Protein AF-A0A2H1J2H4-F1 (afdb_monomer_lite)

Sequence (145 aa):
MAIAEAVDGRSWVLRIPRRPDVAARAAVEGRFLNAVAPHLSVAVPDWQIHFNDLIAYPLLPGTPGLTIDDSGQPQWHFDVESSEYAASLGSVLVELHNVDPAVVRDTGIPELSPPPPPSSRWRRTCSGGGPHGSTMTAIGRRSQP

InterPro domains:
  IPR002575 Aminoglycoside phosphotransferase [PF01636] (8-112)
  IPR011009 Protein kinase-like domain superfamily [SSF56112] (5-129)

Structure (mmCIF, N/CA/C/O backbone):
data_AF-A0A2H1J2H4-F1
#
_entry.id   AF-A0A2H1J2H4-F1
#
loop_
_atom_site.group_PDB
_atom_site.id
_atom_site.type_symbol
_atom_site.label_atom_id
_atom_site.label_alt_id
_atom_site.label_comp_id
_atom_site.label_asym_id
_atom_site.label_entity_id
_atom_site.label_seq_id
_atom_site.pdbx_PDB_ins_code
_atom_site.Cartn_x
_atom_site.Cartn_y
_atom_site.Cartn_z
_atom_site.occupancy
_atom_site.B_iso_or_equiv
_atom_site.auth_seq_id
_atom_site.auth_comp_id
_atom_site.auth_asym_id
_atom_site.auth_atom_id
_atom_site.pdbx_PDB_model_num
ATOM 1 N N . MET A 1 1 ? -8.660 3.255 -11.548 1.00 82.56 1 MET A N 1
ATOM 2 C CA . MET A 1 1 ? -8.802 2.025 -10.753 1.00 82.56 1 MET A CA 1
ATOM 3 C C . MET A 1 1 ? -10.270 1.657 -10.768 1.00 82.56 1 MET A C 1
ATOM 5 O O . MET A 1 1 ? -11.078 2.576 -10.832 1.00 82.56 1 MET A O 1
ATOM 9 N N . ALA A 1 2 ? -10.602 0.373 -10.759 1.00 93.88 2 ALA A N 1
ATOM 10 C CA . ALA A 1 2 ? -11.973 -0.113 -10.630 1.00 93.88 2 ALA A CA 1
ATOM 11 C C . ALA A 1 2 ? -12.018 -1.236 -9.586 1.00 93.88 2 ALA A C 1
ATOM 13 O O . ALA A 1 2 ? -10.989 -1.862 -9.330 1.00 93.88 2 ALA A O 1
ATOM 14 N N . ILE A 1 3 ? -13.193 -1.473 -9.004 1.00 95.75 3 ILE A N 1
ATOM 15 C CA . ILE A 1 3 ? -13.468 -2.636 -8.155 1.00 95.75 3 ILE A CA 1
ATOM 16 C C . ILE A 1 3 ? -14.415 -3.548 -8.934 1.00 95.75 3 ILE A C 1
ATOM 18 O O . ILE A 1 3 ? -15.357 -3.056 -9.556 1.00 95.75 3 ILE A O 1
ATOM 22 N N . ALA A 1 4 ? -14.146 -4.849 -8.931 1.00 96.50 4 ALA A N 1
ATOM 23 C CA . ALA A 1 4 ? -14.981 -5.854 -9.579 1.00 96.50 4 ALA A CA 1
ATOM 24 C C . ALA A 1 4 ? -15.128 -7.086 -8.684 1.00 96.50 4 ALA A C 1
ATOM 26 O O . ALA A 1 4 ? -14.256 -7.367 -7.866 1.00 96.50 4 ALA A O 1
ATOM 27 N N . GLU A 1 5 ? -16.213 -7.828 -8.865 1.00 97.75 5 GLU A N 1
ATOM 28 C CA . GLU A 1 5 ? -16.434 -9.115 -8.209 1.00 97.75 5 GLU A CA 1
ATOM 29 C C . GLU A 1 5 ? -16.107 -10.249 -9.191 1.00 97.75 5 GLU A C 1
ATOM 31 O O . GLU A 1 5 ? -16.497 -10.206 -10.361 1.00 97.75 5 GLU A O 1
ATOM 36 N N . ALA A 1 6 ? -15.345 -11.242 -8.736 1.00 96.56 6 ALA A N 1
ATOM 37 C CA . ALA A 1 6 ? -15.061 -12.452 -9.496 1.00 96.56 6 ALA A CA 1
ATOM 38 C C . ALA A 1 6 ? -16.230 -13.448 -9.406 1.00 96.56 6 ALA A C 1
ATOM 40 O O . ALA A 1 6 ? -17.069 -13.369 -8.518 1.00 96.56 6 ALA A O 1
ATOM 41 N N . VAL A 1 7 ? -16.258 -14.44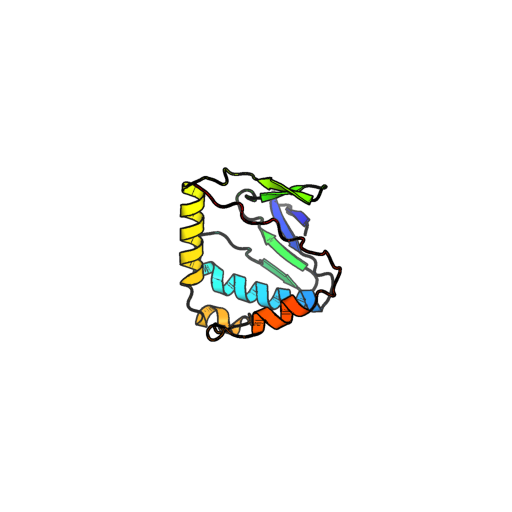4 -10.298 1.00 97.12 7 VAL A N 1
ATOM 42 C CA . VAL A 1 7 ? -17.303 -15.493 -10.316 1.00 97.12 7 VAL A CA 1
ATOM 43 C C . VAL A 1 7 ? -17.400 -16.309 -9.023 1.00 97.12 7 VAL A C 1
ATOM 45 O O . VAL A 1 7 ? -18.421 -16.939 -8.773 1.00 97.12 7 VAL A O 1
ATOM 48 N N . ASP A 1 8 ? -16.347 -16.309 -8.209 1.00 95.56 8 ASP A N 1
ATOM 49 C CA . ASP A 1 8 ? -16.309 -16.952 -6.895 1.00 95.56 8 ASP A CA 1
ATOM 50 C C . ASP A 1 8 ? -16.728 -16.017 -5.741 1.00 95.56 8 ASP A C 1
ATOM 52 O O . ASP A 1 8 ? -16.612 -16.394 -4.576 1.00 95.56 8 ASP A O 1
ATOM 56 N N . GLY A 1 9 ? -17.204 -14.806 -6.051 1.00 96.19 9 GLY A N 1
ATOM 57 C CA . GLY A 1 9 ? -17.659 -13.800 -5.091 1.00 96.19 9 GLY A CA 1
ATOM 58 C C . GLY A 1 9 ? -16.544 -12.962 -4.459 1.00 96.19 9 GLY A C 1
ATOM 59 O O . GLY A 1 9 ? -16.824 -12.113 -3.614 1.00 96.19 9 GLY A O 1
ATOM 60 N N . ARG A 1 10 ? -15.268 -13.167 -4.821 1.00 96.38 10 ARG A N 1
ATOM 61 C CA . ARG A 1 10 ? -14.171 -12.346 -4.284 1.00 96.38 10 ARG A CA 1
ATOM 62 C C . ARG A 1 10 ? -14.134 -10.975 -4.951 1.00 96.38 10 ARG A C 1
ATOM 64 O O . ARG A 1 10 ? -14.165 -10.879 -6.176 1.00 96.38 10 ARG A O 1
ATOM 71 N N . SER A 1 11 ? -13.971 -9.924 -4.153 1.00 97.94 11 SER A N 1
ATOM 72 C CA . SER A 1 11 ? -13.748 -8.564 -4.651 1.00 97.94 11 SER A CA 1
ATOM 73 C C . SER A 1 11 ? -12.286 -8.335 -5.026 1.00 97.94 11 SER A C 1
ATOM 75 O O . SER A 1 11 ? -11.371 -8.673 -4.274 1.00 97.94 11 SER A O 1
ATOM 77 N N . TRP A 1 12 ? -12.074 -7.698 -6.171 1.00 98.25 12 TRP A N 1
ATOM 78 C CA . TRP A 1 12 ? -10.772 -7.391 -6.750 1.00 98.25 12 TRP A CA 1
ATOM 79 C C . TRP A 1 12 ? -10.642 -5.907 -7.056 1.00 98.25 12 TRP A C 1
ATOM 81 O O . TRP A 1 12 ? -11.599 -5.251 -7.467 1.00 98.25 12 TRP A O 1
ATOM 91 N N . VAL A 1 13 ? -9.423 -5.397 -6.929 1.00 98.06 13 VAL A N 1
ATOM 92 C CA . VAL A 1 13 ? -9.026 -4.082 -7.420 1.00 98.06 13 VAL A CA 1
ATOM 93 C C . VAL A 1 13 ? -8.289 -4.244 -8.742 1.00 98.06 13 VAL A C 1
ATOM 95 O O . VAL A 1 13 ? -7.351 -5.029 -8.838 1.00 98.06 13 VAL A O 1
ATOM 98 N N . LEU A 1 14 ? -8.692 -3.470 -9.752 1.00 97.75 14 LEU A N 1
ATOM 99 C CA . LEU A 1 14 ? -8.087 -3.454 -11.080 1.00 97.75 14 LEU A CA 1
ATOM 100 C C . LEU A 1 14 ? -7.437 -2.093 -11.360 1.00 97.75 14 LEU A C 1
ATOM 102 O O . LEU A 1 14 ? -8.067 -1.027 -11.278 1.00 97.75 14 LEU A O 1
ATOM 106 N N . ARG A 1 15 ? -6.164 -2.124 -11.751 1.00 96.25 15 ARG A N 1
ATOM 107 C CA . ARG A 1 15 ? -5.367 -0.972 -12.183 1.00 96.25 15 ARG A CA 1
ATOM 108 C C . ARG A 1 15 ? -4.926 -1.207 -13.631 1.00 96.25 15 ARG A C 1
ATOM 110 O O . ARG A 1 15 ? -4.187 -2.140 -13.906 1.00 96.25 15 ARG A O 1
ATOM 117 N N . ILE A 1 16 ? -5.365 -0.336 -14.541 1.00 93.69 16 ILE A N 1
ATOM 118 C CA . ILE A 1 16 ? -4.999 -0.364 -15.967 1.00 93.69 16 ILE A CA 1
ATOM 119 C C . ILE A 1 16 ? -4.004 0.779 -16.221 1.00 93.69 16 ILE A C 1
ATOM 121 O O . ILE A 1 16 ? -4.414 1.951 -16.186 1.00 93.69 16 ILE A O 1
ATOM 125 N N . PRO A 1 17 ? -2.704 0.494 -16.427 1.00 91.25 17 PRO A N 1
ATOM 126 C CA . PRO A 1 17 ? -1.721 1.508 -16.787 1.00 91.25 17 PRO A CA 1
ATOM 127 C C . PRO A 1 17 ? -2.089 2.160 -18.125 1.00 91.25 17 PRO A C 1
ATOM 129 O O . PRO A 1 17 ? -2.239 1.494 -19.142 1.00 91.25 17 PRO A O 1
ATOM 132 N N . ARG A 1 18 ? -2.237 3.490 -18.143 1.00 90.50 18 ARG A N 1
ATOM 133 C CA . ARG A 1 18 ? -2.644 4.224 -19.360 1.00 90.50 18 ARG A CA 1
ATOM 134 C C . ARG A 1 18 ? -1.480 4.592 -20.281 1.00 90.50 18 ARG A C 1
ATOM 136 O O . ARG A 1 18 ? -1.713 5.086 -21.380 1.00 90.50 18 ARG A O 1
ATOM 143 N N . ARG A 1 19 ? -0.239 4.440 -19.814 1.00 89.25 19 ARG A N 1
ATOM 144 C CA . ARG A 1 19 ? 0.980 4.828 -20.534 1.00 89.25 19 ARG A CA 1
ATOM 145 C C . ARG A 1 19 ? 2.157 3.912 -20.158 1.00 89.25 19 ARG A C 1
ATOM 147 O O . ARG A 1 19 ? 2.208 3.466 -19.009 1.00 89.25 19 ARG A O 1
ATOM 154 N N . PRO A 1 20 ? 3.131 3.683 -21.060 1.00 83.81 20 PRO A N 1
ATOM 155 C CA . PRO A 1 20 ? 4.281 2.813 -20.787 1.00 83.81 20 PRO A CA 1
ATOM 156 C C . PRO A 1 20 ? 5.165 3.265 -19.611 1.00 83.81 20 PRO A C 1
ATOM 158 O O . PRO A 1 20 ? 5.667 2.432 -18.861 1.00 83.81 20 PRO A O 1
ATOM 161 N N . ASP A 1 21 ? 5.324 4.578 -19.402 1.00 86.69 21 ASP A N 1
ATOM 162 C CA . ASP A 1 21 ? 6.090 5.135 -18.275 1.00 86.69 21 ASP A CA 1
ATOM 163 C C . ASP A 1 21 ? 5.469 4.777 -16.914 1.00 86.69 21 ASP A C 1
ATOM 165 O O . ASP A 1 21 ? 6.176 4.564 -15.928 1.00 86.69 21 ASP A O 1
ATOM 169 N N . VAL A 1 22 ? 4.139 4.666 -16.870 1.00 86.94 22 VAL A N 1
ATOM 170 C CA . VAL A 1 22 ? 3.391 4.246 -15.680 1.00 86.94 22 VAL A CA 1
ATOM 171 C C . VAL A 1 22 ? 3.597 2.757 -15.407 1.00 86.94 22 VAL A C 1
ATOM 173 O O . VAL A 1 22 ? 3.784 2.390 -14.251 1.00 86.94 22 VAL A O 1
ATOM 176 N N . ALA A 1 23 ? 3.628 1.913 -16.443 1.00 87.19 23 ALA A N 1
ATOM 177 C CA . ALA A 1 23 ? 3.884 0.478 -16.291 1.00 87.19 23 ALA A CA 1
ATOM 178 C C . ALA A 1 23 ? 5.288 0.205 -15.721 1.00 87.19 23 ALA A C 1
ATOM 180 O O . ALA A 1 23 ? 5.436 -0.581 -14.789 1.00 87.19 23 ALA A O 1
ATOM 181 N N . ALA A 1 24 ? 6.312 0.928 -16.192 1.00 88.38 24 ALA A N 1
ATOM 182 C CA . ALA A 1 24 ? 7.671 0.803 -15.657 1.00 88.38 24 ALA A CA 1
ATOM 183 C C . ALA A 1 24 ? 7.761 1.179 -14.164 1.00 88.38 24 ALA A C 1
ATOM 185 O O . ALA A 1 24 ? 8.444 0.507 -13.391 1.00 88.38 24 ALA A O 1
ATOM 186 N N . ARG A 1 25 ? 7.045 2.229 -13.736 1.00 90.88 25 ARG A N 1
ATOM 187 C CA . ARG A 1 25 ? 6.954 2.614 -12.316 1.00 90.88 25 ARG A CA 1
ATOM 188 C C . ARG A 1 25 ? 6.167 1.601 -11.491 1.00 90.88 25 ARG A C 1
ATOM 190 O O . ARG A 1 25 ? 6.581 1.282 -10.382 1.00 90.88 25 ARG A O 1
ATOM 197 N N . ALA A 1 26 ? 5.080 1.068 -12.040 1.00 92.94 26 ALA A N 1
ATOM 198 C CA . ALA A 1 26 ? 4.314 0.019 -11.384 1.00 92.94 26 ALA A CA 1
ATOM 199 C C . ALA A 1 26 ? 5.162 -1.245 -11.174 1.00 92.94 26 ALA A C 1
ATOM 201 O O . ALA A 1 26 ? 5.071 -1.866 -10.123 1.00 92.94 26 ALA A O 1
ATOM 202 N N . ALA A 1 27 ? 6.074 -1.567 -12.097 1.00 92.50 27 ALA A N 1
ATOM 203 C CA . ALA A 1 27 ? 6.997 -2.683 -11.915 1.00 92.50 27 ALA A CA 1
ATOM 204 C C . ALA A 1 27 ? 7.918 -2.518 -10.690 1.00 92.50 27 ALA A C 1
ATOM 206 O O . ALA A 1 27 ? 8.215 -3.501 -10.010 1.00 92.50 27 ALA A O 1
ATOM 207 N N . VAL A 1 28 ? 8.357 -1.287 -10.396 1.00 95.25 28 VAL A N 1
ATOM 208 C CA . VAL A 1 28 ? 9.104 -0.958 -9.167 1.00 95.25 28 VAL A CA 1
ATOM 209 C C . VAL A 1 28 ? 8.209 -1.110 -7.936 1.00 95.25 28 VAL A C 1
ATOM 211 O O . VAL A 1 28 ? 8.604 -1.770 -6.979 1.00 95.25 28 VAL A O 1
ATOM 214 N N . GLU A 1 29 ? 6.993 -0.557 -7.980 1.00 96.44 29 GLU A N 1
ATOM 215 C CA . GLU A 1 29 ? 6.006 -0.652 -6.894 1.00 96.44 29 GLU A CA 1
ATOM 216 C C . GLU A 1 29 ? 5.677 -2.114 -6.550 1.00 96.44 29 GLU A C 1
ATOM 218 O O . GLU A 1 29 ? 5.722 -2.482 -5.384 1.00 96.44 29 GLU A O 1
ATOM 223 N N . GLY A 1 30 ? 5.438 -2.972 -7.545 1.00 95.88 30 GLY A N 1
ATOM 224 C CA . GLY A 1 30 ? 5.143 -4.390 -7.321 1.00 95.88 30 GLY A CA 1
ATOM 225 C C . GLY A 1 30 ? 6.294 -5.148 -6.650 1.00 95.88 30 GLY A C 1
ATOM 226 O O . GLY A 1 30 ? 6.065 -5.913 -5.716 1.00 95.88 30 GLY A O 1
ATOM 227 N N . ARG A 1 31 ? 7.550 -4.905 -7.062 1.00 96.44 31 ARG A N 1
ATOM 228 C CA . ARG A 1 31 ? 8.721 -5.492 -6.380 1.00 96.44 31 ARG A CA 1
ATOM 229 C C . ARG A 1 31 ? 8.841 -5.000 -4.941 1.00 96.44 31 ARG A C 1
ATOM 231 O O . ARG A 1 31 ? 9.140 -5.796 -4.058 1.00 96.44 31 ARG A O 1
ATOM 238 N N . PHE A 1 32 ? 8.601 -3.710 -4.715 1.00 97.19 32 PHE A N 1
ATOM 239 C CA . PHE A 1 32 ? 8.615 -3.117 -3.381 1.00 97.19 32 PHE A CA 1
ATOM 240 C C . PHE A 1 32 ? 7.541 -3.719 -2.471 1.00 97.19 32 PHE A C 1
ATOM 242 O O . PHE A 1 32 ? 7.859 -4.132 -1.360 1.00 97.19 32 PHE A O 1
ATOM 249 N N . LEU A 1 33 ? 6.300 -3.831 -2.953 1.00 97.50 33 LEU A N 1
ATOM 250 C CA . LEU A 1 33 ? 5.190 -4.426 -2.208 1.00 97.50 33 LEU A CA 1
ATOM 251 C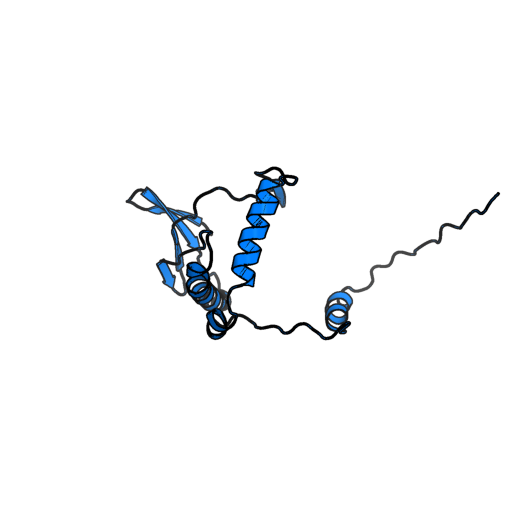 C . LEU A 1 33 ? 5.497 -5.872 -1.803 1.00 97.50 33 LEU A C 1
ATOM 253 O O . LEU A 1 33 ? 5.349 -6.215 -0.634 1.00 97.50 33 LEU A O 1
ATOM 257 N N . ASN A 1 34 ? 6.015 -6.682 -2.729 1.00 96.81 34 ASN A N 1
ATOM 258 C CA . ASN A 1 34 ? 6.402 -8.065 -2.440 1.00 96.81 34 ASN A CA 1
ATOM 259 C C . ASN A 1 34 ? 7.526 -8.162 -1.400 1.00 96.81 34 ASN A C 1
ATOM 261 O O . ASN A 1 34 ? 7.516 -9.068 -0.570 1.00 96.81 34 ASN A O 1
ATOM 265 N N . ALA A 1 35 ? 8.496 -7.247 -1.450 1.00 97.19 35 ALA A N 1
ATOM 266 C CA . ALA A 1 35 ? 9.620 -7.233 -0.522 1.00 97.19 35 ALA A CA 1
ATOM 267 C C . ALA A 1 35 ? 9.214 -6.757 0.882 1.00 97.19 35 ALA A C 1
ATOM 269 O O . ALA A 1 35 ? 9.701 -7.298 1.867 1.00 97.19 35 ALA A O 1
ATOM 270 N N . VAL A 1 36 ? 8.322 -5.764 0.987 1.00 96.94 36 VAL A N 1
ATOM 271 C CA . VAL A 1 36 ? 7.944 -5.158 2.275 1.00 96.94 36 VAL A CA 1
ATOM 272 C C . VAL A 1 36 ? 6.835 -5.926 2.999 1.00 96.94 36 VAL A C 1
ATOM 274 O O . VAL A 1 36 ? 6.812 -5.925 4.226 1.00 96.94 36 VAL A O 1
ATOM 277 N N . ALA A 1 37 ? 5.938 -6.604 2.272 1.00 97.31 37 ALA A N 1
ATOM 278 C CA . ALA A 1 37 ? 4.764 -7.268 2.846 1.00 97.31 37 ALA A CA 1
ATOM 279 C C . ALA A 1 37 ? 5.068 -8.212 4.029 1.00 97.31 37 ALA A C 1
ATOM 281 O O . ALA A 1 37 ? 4.353 -8.130 5.025 1.00 97.31 37 ALA A O 1
ATOM 282 N N . PRO A 1 38 ? 6.124 -9.054 4.007 1.00 97.50 38 PRO A N 1
ATOM 283 C CA . PRO A 1 38 ? 6.434 -9.949 5.127 1.00 97.50 38 PRO A CA 1
ATOM 284 C C . PRO A 1 38 ? 6.853 -9.236 6.422 1.00 97.50 38 PRO A C 1
ATOM 286 O O . PRO A 1 38 ? 6.951 -9.881 7.463 1.00 97.50 38 PRO A O 1
ATOM 289 N N . HIS A 1 39 ? 7.144 -7.934 6.359 1.00 97.69 39 HIS A N 1
ATOM 290 C CA . HIS A 1 39 ? 7.639 -7.141 7.483 1.00 97.69 39 HIS A CA 1
ATOM 291 C C . HIS A 1 39 ? 6.569 -6.253 8.128 1.00 97.69 39 HIS A C 1
ATOM 293 O O . HIS A 1 39 ? 6.871 -5.558 9.096 1.00 97.69 39 HIS A O 1
ATOM 299 N N . LEU A 1 40 ? 5.344 -6.253 7.597 1.00 97.50 40 LEU A N 1
ATOM 300 C CA . LEU A 1 40 ? 4.248 -5.411 8.067 1.00 97.50 40 LEU A CA 1
ATOM 301 C C . LEU A 1 40 ? 3.127 -6.276 8.646 1.00 97.50 40 LEU A C 1
ATOM 303 O O . LEU A 1 40 ? 2.776 -7.314 8.087 1.00 97.50 40 LEU A O 1
ATOM 307 N N . SER A 1 41 ? 2.535 -5.832 9.753 1.00 96.69 41 SER A N 1
ATOM 308 C CA . SER A 1 41 ? 1.354 -6.472 10.345 1.00 96.69 41 SER A CA 1
ATOM 309 C C . SER A 1 41 ? 0.058 -6.112 9.613 1.00 96.69 41 SER A C 1
ATOM 311 O O . SER A 1 41 ? -0.933 -6.841 9.698 1.00 96.69 41 SER A O 1
ATOM 313 N N . VAL A 1 42 ? 0.059 -5.002 8.871 1.00 96.88 42 VAL A N 1
ATOM 314 C CA . VAL A 1 42 ? -1.069 -4.550 8.051 1.00 96.88 42 VAL A CA 1
ATOM 315 C C . VAL A 1 42 ? -1.025 -5.128 6.642 1.00 96.88 42 VAL A C 1
ATOM 317 O O . VAL A 1 42 ? 0.036 -5.336 6.056 1.00 96.88 42 VAL A O 1
ATOM 320 N N . ALA A 1 43 ? -2.207 -5.337 6.063 1.00 96.94 43 ALA A N 1
ATOM 321 C CA . ALA A 1 43 ? -2.324 -5.813 4.695 1.00 96.94 43 ALA A CA 1
ATOM 322 C C . ALA A 1 43 ? -1.863 -4.742 3.693 1.00 96.94 43 ALA A C 1
ATOM 324 O O . ALA A 1 43 ? -2.304 -3.592 3.735 1.00 96.94 43 ALA A O 1
ATOM 325 N N . VAL A 1 44 ? -1.026 -5.152 2.744 1.00 97.56 44 VAL A N 1
ATOM 326 C CA . VAL A 1 44 ? -0.650 -4.365 1.563 1.00 97.56 44 VAL A CA 1
ATOM 327 C C . VAL A 1 44 ? -1.161 -5.060 0.296 1.00 97.56 44 VAL A C 1
ATOM 329 O O . VAL A 1 44 ? -1.456 -6.256 0.345 1.00 97.56 44 VAL A O 1
ATOM 332 N N . PRO A 1 45 ? -1.306 -4.353 -0.842 1.00 97.88 45 PRO A N 1
ATOM 333 C CA . PRO A 1 45 ? -1.755 -4.976 -2.085 1.00 97.88 45 PRO A CA 1
ATOM 334 C C . PRO A 1 45 ? -0.870 -6.156 -2.519 1.00 97.88 45 PRO A C 1
ATOM 336 O O . PRO A 1 45 ? 0.284 -5.959 -2.893 1.00 97.88 45 PRO A O 1
ATOM 339 N N . ASP A 1 46 ? -1.439 -7.361 -2.531 1.00 97.19 46 ASP A N 1
ATOM 340 C CA . ASP A 1 46 ? -0.823 -8.575 -3.082 1.00 97.19 46 ASP A CA 1
ATOM 341 C C . ASP A 1 46 ? -1.157 -8.694 -4.577 1.00 97.19 46 ASP A C 1
ATOM 343 O O . ASP A 1 46 ? -2.244 -9.140 -4.959 1.00 97.19 46 ASP A O 1
ATOM 347 N N . TRP A 1 47 ? -0.258 -8.213 -5.440 1.00 97.12 47 TRP A N 1
ATOM 348 C CA . TRP A 1 47 ? -0.467 -8.199 -6.891 1.00 97.12 47 TRP A CA 1
ATOM 349 C C . TRP A 1 47 ? -0.339 -9.600 -7.490 1.00 97.12 47 TRP A C 1
ATOM 351 O O . TRP A 1 47 ? 0.715 -9.989 -7.992 1.00 97.12 47 TRP A O 1
ATOM 361 N N . GLN A 1 48 ? -1.453 -10.329 -7.502 1.00 95.94 48 GLN A N 1
ATOM 362 C CA . GLN A 1 48 ? -1.539 -11.664 -8.103 1.00 95.94 48 GLN A CA 1
ATOM 363 C C . GLN A 1 48 ? -1.541 -11.624 -9.636 1.00 95.94 48 GLN A C 1
ATOM 365 O O . GLN A 1 48 ? -1.108 -12.574 -10.285 1.00 95.94 48 GLN A O 1
ATOM 370 N N . ILE A 1 49 ? -2.009 -10.520 -10.228 1.00 95.44 49 ILE A N 1
ATOM 371 C CA . ILE A 1 49 ? -1.920 -10.258 -11.668 1.00 95.44 49 ILE A CA 1
ATOM 372 C C . ILE A 1 49 ? -1.076 -9.005 -11.866 1.00 95.44 49 ILE A C 1
ATOM 374 O O . ILE A 1 49 ? -1.401 -7.948 -11.324 1.00 95.44 49 ILE A O 1
ATOM 378 N N . HIS A 1 50 ? -0.013 -9.112 -12.664 1.00 92.44 50 HIS A N 1
ATOM 379 C CA . HIS A 1 50 ? 0.878 -7.996 -12.967 1.00 92.44 50 HIS A CA 1
ATOM 380 C C . HIS A 1 50 ? 1.466 -8.126 -14.377 1.00 92.44 50 HIS A C 1
ATOM 382 O O . HIS A 1 50 ? 2.488 -8.772 -14.602 1.00 92.44 50 HIS A O 1
ATOM 388 N N . PHE A 1 51 ? 0.801 -7.471 -15.322 1.00 90.06 51 PHE A N 1
ATOM 389 C CA . PHE A 1 51 ? 1.219 -7.294 -16.708 1.00 90.06 51 PHE A CA 1
ATOM 390 C C . PHE A 1 51 ? 1.305 -5.800 -17.046 1.00 90.06 51 PHE A C 1
ATOM 392 O O . PHE A 1 51 ? 0.897 -4.937 -16.266 1.00 90.06 51 PHE A O 1
ATOM 399 N N . ASN A 1 52 ? 1.835 -5.478 -18.229 1.00 87.38 52 ASN A N 1
ATOM 400 C CA . ASN A 1 52 ? 2.022 -4.089 -18.666 1.00 87.38 52 ASN A CA 1
ATOM 401 C C . ASN A 1 52 ? 0.704 -3.307 -18.816 1.00 87.38 52 ASN A C 1
ATOM 403 O O . ASN A 1 52 ? 0.708 -2.079 -18.742 1.00 87.38 52 ASN A O 1
ATOM 407 N N . ASP A 1 53 ? -0.403 -4.005 -19.048 1.00 91.38 53 ASP A N 1
ATOM 408 C CA . ASP A 1 53 ? -1.736 -3.465 -19.315 1.00 91.38 53 ASP A CA 1
ATOM 409 C C . ASP A 1 53 ? -2.747 -3.736 -18.189 1.00 91.38 53 ASP A C 1
ATOM 411 O O . ASP A 1 53 ? -3.785 -3.074 -18.129 1.00 91.38 53 ASP A O 1
ATOM 415 N N . LEU A 1 54 ? -2.435 -4.640 -17.256 1.00 94.88 54 LEU A N 1
ATOM 416 C CA . LEU A 1 54 ? -3.304 -4.962 -16.130 1.00 94.88 54 LEU A CA 1
ATOM 417 C C . LEU A 1 54 ? -2.517 -5.336 -14.876 1.00 94.88 54 LEU A C 1
ATOM 419 O O . LEU A 1 54 ? -1.701 -6.254 -14.868 1.00 94.88 54 LEU A O 1
ATOM 423 N N . ILE A 1 55 ? -2.873 -4.678 -13.782 1.00 97.19 55 ILE A N 1
ATOM 424 C CA . ILE A 1 55 ? -2.530 -5.076 -12.423 1.00 97.19 55 ILE A CA 1
ATOM 425 C C . ILE A 1 55 ? -3.831 -5.375 -11.688 1.00 97.19 55 ILE A C 1
ATOM 427 O O . ILE A 1 55 ? -4.757 -4.556 -11.726 1.00 97.19 55 ILE A O 1
ATOM 431 N N . ALA A 1 56 ? -3.904 -6.514 -11.005 1.00 97.62 56 ALA A N 1
ATOM 432 C CA . ALA A 1 56 ? -5.042 -6.840 -10.160 1.00 97.62 56 ALA A CA 1
ATOM 433 C C . ALA A 1 56 ? -4.627 -7.555 -8.873 1.00 97.62 56 ALA A C 1
ATOM 435 O O . ALA A 1 56 ? -3.697 -8.362 -8.858 1.00 97.62 56 ALA A O 1
ATOM 436 N N . TYR A 1 57 ? -5.346 -7.242 -7.799 1.00 98.00 57 TYR A N 1
ATOM 437 C CA . TYR A 1 57 ? -5.149 -7.813 -6.470 1.00 98.00 57 TYR A CA 1
ATOM 438 C C . TYR A 1 57 ? -6.480 -7.910 -5.716 1.00 98.00 57 TYR A C 1
ATOM 440 O O . TYR A 1 57 ? -7.389 -7.118 -5.998 1.00 98.00 57 TYR A O 1
ATOM 448 N N . PRO A 1 58 ? -6.620 -8.848 -4.764 1.00 97.75 58 PRO A N 1
ATOM 449 C CA . PRO A 1 58 ? -7.794 -8.914 -3.900 1.00 97.75 58 PRO A CA 1
ATOM 450 C C . PRO A 1 58 ? -8.012 -7.594 -3.153 1.00 97.75 58 PRO A C 1
ATOM 452 O O . PRO A 1 58 ? -7.058 -6.965 -2.694 1.00 97.75 58 PRO A O 1
ATOM 455 N N . LEU A 1 59 ? -9.267 -7.161 -3.027 1.00 97.81 59 LEU A N 1
ATOM 456 C CA . LEU A 1 59 ? -9.609 -5.960 -2.268 1.00 97.81 59 LEU A CA 1
ATOM 457 C C . LEU A 1 59 ? -9.137 -6.108 -0.814 1.00 97.81 59 LEU A C 1
ATOM 459 O O . LEU A 1 59 ? -9.437 -7.106 -0.158 1.00 97.81 59 LEU A O 1
ATOM 463 N N . LEU A 1 60 ? -8.403 -5.109 -0.317 1.00 97.31 60 LEU A N 1
ATOM 464 C CA . LEU A 1 60 ? -7.948 -5.095 1.071 1.00 97.31 60 LEU A CA 1
ATOM 465 C C . LEU A 1 60 ? -9.144 -4.984 2.028 1.00 97.31 60 LEU A C 1
ATOM 467 O O . LEU A 1 60 ? -10.121 -4.306 1.700 1.00 97.31 60 LEU A O 1
ATOM 471 N N . PRO A 1 61 ? -9.078 -5.619 3.209 1.00 95.12 61 PRO A N 1
ATOM 472 C CA . PRO A 1 61 ? -10.132 -5.495 4.203 1.00 95.12 61 PRO A CA 1
ATOM 473 C C . PRO A 1 61 ? -10.198 -4.071 4.772 1.00 95.12 61 PRO A C 1
ATOM 475 O O . PRO A 1 61 ? -9.209 -3.338 4.787 1.00 95.12 61 PRO A O 1
ATOM 478 N N . GLY A 1 62 ? -11.364 -3.715 5.309 1.00 93.38 62 GLY A N 1
ATOM 479 C CA . GLY A 1 62 ? -11.600 -2.430 5.965 1.00 93.38 62 GLY A CA 1
ATOM 480 C C . GLY A 1 62 ? -12.161 -1.354 5.036 1.00 93.38 62 GLY A C 1
ATOM 481 O O . GLY A 1 62 ? -12.571 -1.616 3.905 1.00 93.38 62 GLY A O 1
ATOM 482 N N . THR A 1 63 ? -12.219 -0.130 5.552 1.00 93.38 63 THR A N 1
ATOM 483 C CA . THR A 1 63 ? -12.714 1.053 4.843 1.00 93.38 63 THR A CA 1
ATOM 484 C C . THR A 1 63 ? -11.633 2.136 4.823 1.00 93.38 63 THR A C 1
ATOM 486 O O . THR A 1 63 ? -10.863 2.254 5.778 1.00 93.38 63 THR A O 1
ATOM 489 N N . PRO A 1 64 ? -11.533 2.946 3.752 1.00 94.31 64 PRO A N 1
ATOM 490 C CA . PRO A 1 64 ? -10.603 4.070 3.733 1.00 94.31 64 PRO A CA 1
ATOM 491 C C . PRO A 1 64 ? -10.905 5.036 4.882 1.00 94.31 64 PRO A C 1
ATOM 493 O O . PRO A 1 64 ? -12.062 5.408 5.062 1.00 94.31 64 PRO A O 1
ATOM 496 N N . GLY A 1 65 ? -9.885 5.479 5.623 1.00 94.31 65 GLY A N 1
ATOM 497 C CA . GLY A 1 65 ? -10.063 6.464 6.701 1.00 94.31 65 GLY A CA 1
ATOM 498 C C . GLY A 1 65 ? -10.438 7.864 6.197 1.00 94.31 65 GLY A C 1
ATOM 499 O O . GLY A 1 65 ? -11.042 8.650 6.923 1.00 94.31 65 GLY A O 1
ATOM 500 N N . LEU A 1 66 ? -10.113 8.161 4.939 1.00 95.25 66 LEU A N 1
ATOM 501 C CA . LEU A 1 66 ? -10.477 9.392 4.252 1.00 95.25 66 LEU A CA 1
ATOM 502 C C . LEU A 1 66 ? -10.910 9.057 2.824 1.00 95.25 66 LEU A C 1
ATOM 504 O O . LEU A 1 66 ? -10.217 8.316 2.122 1.00 95.25 66 LEU A O 1
ATOM 508 N N . THR A 1 67 ? -12.013 9.646 2.376 1.00 95.00 67 THR A N 1
ATOM 509 C CA . THR A 1 67 ? -12.361 9.718 0.952 1.00 95.00 67 THR A CA 1
ATOM 510 C C . THR A 1 67 ? -12.454 11.167 0.493 1.00 95.00 67 THR A C 1
ATOM 512 O O . THR A 1 67 ? -12.529 12.085 1.306 1.00 95.00 67 THR A O 1
ATOM 515 N N . ILE A 1 68 ? -12.369 11.375 -0.819 1.00 95.69 68 ILE A N 1
ATOM 516 C CA . ILE A 1 68 ? -12.562 12.678 -1.452 1.00 95.69 68 ILE A CA 1
ATOM 517 C C . ILE A 1 68 ? -13.860 12.588 -2.242 1.00 95.69 68 ILE A C 1
ATOM 519 O O . ILE A 1 68 ? -14.003 11.676 -3.058 1.00 95.69 68 ILE A O 1
ATOM 523 N N . ASP A 1 69 ? -14.793 13.497 -1.983 1.00 93.31 69 ASP A N 1
ATOM 524 C CA . ASP A 1 69 ? -16.064 13.523 -2.703 1.00 93.31 69 ASP A CA 1
ATOM 525 C C . ASP A 1 69 ? -15.956 14.164 -4.093 1.00 93.31 69 ASP A C 1
ATOM 527 O O . ASP A 1 69 ? -14.904 14.666 -4.498 1.00 93.31 69 ASP A O 1
ATOM 531 N N . ASP A 1 70 ? -17.068 14.168 -4.830 1.00 94.50 70 ASP A N 1
ATOM 532 C CA . ASP A 1 70 ?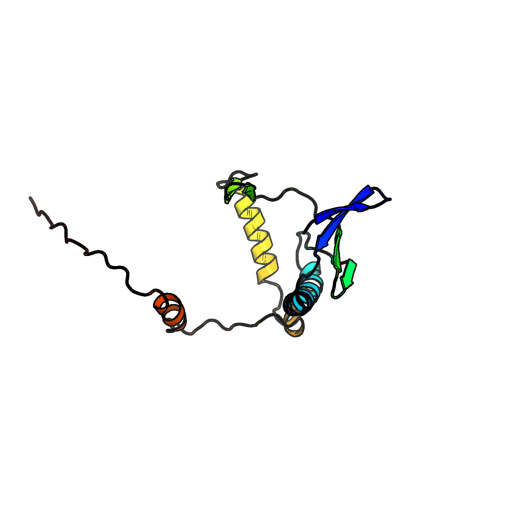 -17.138 14.715 -6.190 1.00 94.50 70 ASP A CA 1
ATOM 533 C C . ASP A 1 70 ? -16.810 16.219 -6.260 1.00 94.50 70 ASP A C 1
ATOM 535 O O . ASP A 1 70 ? -16.455 16.731 -7.323 1.00 94.50 70 ASP A O 1
ATOM 539 N N . SER A 1 71 ? -16.901 16.936 -5.134 1.00 95.50 71 SER A N 1
ATOM 540 C CA . SER A 1 71 ? -16.536 18.353 -5.014 1.00 95.50 71 SER A CA 1
ATOM 541 C C . SER A 1 71 ? -15.077 18.572 -4.591 1.00 95.50 71 SER A C 1
ATOM 543 O O . SER A 1 71 ? -14.623 19.712 -4.465 1.00 95.50 71 SER A O 1
ATOM 545 N N . GLY A 1 72 ? -14.323 17.489 -4.390 1.00 94.38 72 GLY A N 1
ATOM 546 C CA . GLY A 1 72 ? -12.937 17.525 -3.948 1.00 94.38 72 GLY A CA 1
ATOM 547 C C . GLY A 1 72 ? -12.771 17.728 -2.441 1.00 94.38 72 GLY A C 1
ATOM 548 O O . GLY A 1 72 ? -11.653 18.000 -2.001 1.00 94.38 72 GLY A O 1
ATOM 549 N N . GLN A 1 73 ? -13.844 17.632 -1.648 1.00 95.25 73 GLN A N 1
ATOM 550 C CA . GLN A 1 73 ? -13.772 17.835 -0.203 1.00 95.25 73 GLN A CA 1
ATOM 551 C C . GLN A 1 73 ? -13.421 16.536 0.537 1.00 95.25 73 GLN A C 1
ATOM 553 O O . GLN A 1 73 ? -13.877 15.455 0.149 1.00 95.25 73 GLN A O 1
ATOM 558 N N . PRO A 1 74 ? -12.604 16.622 1.604 1.00 95.56 74 PRO A N 1
ATOM 559 C CA . PRO A 1 74 ? -12.260 15.473 2.427 1.00 95.56 74 PRO A CA 1
ATOM 560 C C . PRO A 1 74 ? -13.449 15.018 3.283 1.00 95.56 74 PRO A C 1
ATOM 562 O O . PRO A 1 74 ? -14.029 15.808 4.025 1.00 95.56 74 PRO A O 1
ATOM 565 N N . GLN A 1 75 ? -13.751 13.722 3.238 1.00 96.12 75 GLN A N 1
ATOM 566 C CA . GLN A 1 75 ? -14.714 13.050 4.106 1.00 96.12 75 GLN A CA 1
ATOM 567 C C . GLN A 1 75 ? -13.984 12.034 4.988 1.00 96.12 75 GLN A C 1
ATOM 569 O O . GLN A 1 75 ? -13.476 11.020 4.505 1.00 96.12 75 GLN A O 1
ATOM 574 N N . TRP A 1 76 ? -13.894 12.339 6.284 1.00 95.38 76 TRP A N 1
ATOM 575 C CA . TRP A 1 76 ? -13.249 11.489 7.286 1.00 95.38 76 TRP A CA 1
ATOM 576 C C . TRP A 1 76 ? -14.204 10.399 7.769 1.00 95.38 76 TRP A C 1
ATOM 578 O O . TRP A 1 76 ? -15.367 10.668 8.061 1.00 95.38 76 TRP A O 1
ATOM 588 N N . HIS A 1 77 ? -13.706 9.171 7.877 1.00 95.38 77 HIS A N 1
ATOM 589 C CA . HIS A 1 77 ? -14.481 7.997 8.302 1.00 95.38 77 HIS A CA 1
ATOM 590 C C . HIS A 1 77 ? -14.066 7.472 9.682 1.00 95.38 77 HIS A C 1
ATOM 592 O O . HIS A 1 77 ? -14.447 6.374 10.083 1.00 95.38 77 HIS A O 1
ATOM 598 N N . PHE A 1 78 ? -13.268 8.254 10.399 1.00 93.69 78 PHE A N 1
ATOM 599 C CA . PHE A 1 78 ? -12.855 8.011 11.771 1.00 93.69 78 PHE A CA 1
ATOM 600 C C . PHE A 1 78 ? -12.722 9.356 12.489 1.00 93.69 78 PHE A C 1
ATOM 602 O O . PHE A 1 78 ? -12.681 10.412 11.852 1.00 93.69 78 PHE A O 1
ATOM 609 N N . ASP A 1 79 ? -12.659 9.315 13.815 1.00 94.88 79 ASP A N 1
ATOM 610 C CA . ASP A 1 79 ? -12.358 10.496 14.615 1.00 94.88 79 ASP A CA 1
ATOM 611 C C . ASP A 1 79 ? -10.878 10.877 14.460 1.00 94.88 79 ASP A C 1
ATOM 613 O O . ASP A 1 79 ? -9.986 10.130 14.865 1.00 94.88 79 ASP A O 1
ATOM 617 N N . VAL A 1 80 ? -10.614 12.046 13.878 1.00 93.06 80 VAL A N 1
ATOM 618 C CA . VAL A 1 80 ? -9.255 12.558 13.640 1.00 93.06 80 VAL A CA 1
ATOM 619 C C . VAL A 1 80 ? -8.477 12.827 14.929 1.00 93.06 80 VAL A C 1
ATOM 621 O O . VAL A 1 80 ? -7.247 12.860 14.892 1.00 93.06 80 VAL A O 1
ATOM 624 N N . GLU A 1 81 ? -9.168 12.988 16.060 1.00 96.31 81 GLU A N 1
ATOM 625 C CA . GLU A 1 81 ? -8.565 13.154 17.385 1.00 96.31 81 GLU A CA 1
ATOM 626 C C . GLU A 1 81 ? -8.419 11.816 18.138 1.00 96.31 81 GLU A C 1
ATOM 628 O O . GLU A 1 81 ? -7.978 11.789 19.290 1.00 96.31 81 GLU A O 1
ATOM 633 N N . SER A 1 82 ? -8.730 10.685 17.489 1.00 97.62 82 SER A N 1
ATOM 634 C CA . SER A 1 82 ? -8.639 9.354 18.092 1.00 97.62 82 SER A CA 1
ATOM 635 C C . SER A 1 82 ? -7.204 8.989 18.479 1.00 97.62 82 SER A C 1
ATOM 637 O O . SER A 1 82 ? -6.319 8.795 17.637 1.00 97.62 82 SER A O 1
ATOM 639 N N . SER A 1 83 ? -6.989 8.804 19.782 1.00 97.88 83 SER A N 1
ATOM 640 C CA . SER A 1 83 ? -5.725 8.311 20.334 1.00 97.88 83 SER A CA 1
ATOM 641 C C . SER A 1 83 ? -5.439 6.856 19.950 1.00 97.88 83 SER A C 1
ATOM 643 O O . SER A 1 83 ? -4.278 6.490 19.776 1.00 97.88 83 SER A O 1
ATOM 645 N N . GLU A 1 84 ? -6.478 6.038 19.762 1.00 97.31 84 GLU A N 1
ATOM 646 C CA . GLU A 1 84 ? -6.359 4.656 19.287 1.00 97.31 84 GLU A CA 1
ATOM 647 C C . GLU A 1 84 ? -5.839 4.614 17.847 1.00 97.31 84 GLU A C 1
ATOM 649 O O . GLU A 1 84 ? -4.887 3.887 17.553 1.00 97.31 84 GLU A O 1
ATOM 654 N N . TYR A 1 85 ? -6.397 5.450 16.963 1.00 95.81 85 TYR A N 1
ATOM 655 C CA . TYR A 1 85 ? -5.904 5.577 15.593 1.00 95.81 85 TYR A CA 1
ATOM 656 C C . TYR A 1 85 ? -4.458 6.081 15.572 1.00 95.81 85 TYR A C 1
ATOM 658 O O . TYR A 1 85 ? -3.623 5.524 14.860 1.00 95.81 85 TYR A O 1
ATOM 666 N N . ALA A 1 86 ? -4.133 7.092 16.387 1.00 97.50 86 ALA A N 1
ATOM 667 C CA . ALA A 1 86 ? -2.771 7.609 16.494 1.00 97.50 86 ALA A CA 1
ATOM 668 C C . ALA A 1 86 ? -1.772 6.531 16.954 1.00 97.50 86 ALA A C 1
ATOM 670 O O . ALA A 1 86 ? -0.678 6.429 16.394 1.00 97.50 86 ALA A O 1
ATOM 671 N N . ALA A 1 87 ? -2.150 5.700 17.931 1.00 98.00 87 ALA A N 1
ATOM 672 C CA . ALA A 1 87 ? -1.329 4.585 18.391 1.00 98.00 87 ALA A CA 1
ATOM 673 C C . ALA A 1 87 ? -1.149 3.519 17.297 1.00 98.00 87 ALA A C 1
ATOM 675 O O . ALA A 1 87 ? -0.019 3.118 17.020 1.00 98.00 87 ALA A O 1
ATOM 676 N N . SER A 1 88 ? -2.236 3.116 16.629 1.00 96.81 88 SER A N 1
ATOM 677 C CA . SER A 1 88 ? -2.207 2.142 15.530 1.00 96.81 88 SER A CA 1
ATOM 678 C C . SER A 1 88 ? -1.335 2.616 14.361 1.00 96.81 88 SER A C 1
ATOM 680 O O . SER A 1 88 ? -0.457 1.882 13.903 1.00 96.81 88 SER A O 1
ATOM 682 N N . LEU A 1 89 ? -1.498 3.871 13.928 1.00 96.81 89 LEU A N 1
ATOM 683 C CA . LEU A 1 89 ? -0.664 4.482 12.893 1.00 96.81 89 LEU A CA 1
ATOM 684 C C . LEU A 1 89 ? 0.813 4.504 13.307 1.00 96.81 89 LEU A C 1
ATOM 686 O O . LEU A 1 89 ? 1.685 4.175 12.504 1.00 96.81 89 LEU A O 1
ATOM 690 N N . GLY A 1 90 ? 1.096 4.862 14.563 1.00 98.19 90 GLY A N 1
ATOM 691 C CA . GLY A 1 90 ? 2.446 4.838 15.121 1.00 98.19 90 GLY A CA 1
ATOM 692 C C . GLY A 1 90 ? 3.093 3.455 15.034 1.00 98.19 90 GLY A C 1
ATOM 693 O O . GLY A 1 90 ? 4.230 3.349 14.576 1.00 98.19 90 GLY A O 1
ATOM 694 N N . SER A 1 91 ? 2.368 2.396 15.401 1.00 98.19 91 SER A N 1
ATOM 695 C CA . SER A 1 91 ? 2.851 1.012 15.300 1.00 98.19 91 SER A CA 1
ATOM 696 C C . SER A 1 91 ? 3.218 0.625 13.865 1.00 98.19 91 SER A C 1
ATOM 698 O O . SER A 1 91 ? 4.315 0.119 13.639 1.00 98.19 91 SER A O 1
ATOM 700 N N . VAL A 1 92 ? 2.366 0.941 12.885 1.00 97.88 92 VAL A N 1
ATOM 701 C CA . VAL A 1 92 ? 2.638 0.645 11.465 1.00 97.88 92 VAL A CA 1
ATOM 702 C C . VAL A 1 92 ? 3.850 1.422 10.946 1.00 97.88 92 VAL A C 1
ATOM 704 O O . VAL A 1 92 ? 4.677 0.878 10.217 1.00 97.88 92 VAL A O 1
ATOM 707 N N . LEU A 1 93 ? 3.996 2.692 11.334 1.00 98.25 93 LEU A N 1
ATOM 708 C CA . LEU A 1 93 ? 5.161 3.496 10.954 1.00 98.25 93 LEU A CA 1
ATOM 709 C C . LEU A 1 93 ? 6.458 2.953 11.561 1.00 98.25 93 LEU A C 1
ATOM 711 O O . LEU A 1 93 ? 7.497 3.005 10.907 1.00 98.25 93 LEU A O 1
ATOM 715 N N . VAL A 1 94 ? 6.412 2.431 12.789 1.00 98.44 94 VAL A N 1
ATOM 716 C CA . VAL A 1 94 ? 7.562 1.773 13.423 1.00 98.44 94 VAL A CA 1
ATOM 717 C C . VAL A 1 94 ? 7.949 0.508 12.662 1.00 98.44 94 VAL A C 1
ATOM 719 O O . VAL A 1 94 ? 9.130 0.326 12.382 1.00 98.44 94 VAL A O 1
ATOM 722 N N . GLU A 1 95 ? 6.987 -0.338 12.292 1.00 98.00 95 GLU A N 1
ATOM 723 C CA . GLU A 1 95 ? 7.250 -1.529 11.472 1.00 98.00 95 GLU A CA 1
ATOM 724 C C . GLU A 1 95 ? 7.897 -1.151 10.138 1.00 98.00 95 GLU A C 1
ATOM 726 O O . GLU A 1 95 ? 8.976 -1.645 9.814 1.00 98.00 95 GLU A O 1
ATOM 731 N N . LEU A 1 96 ? 7.296 -0.203 9.411 1.00 97.62 96 LEU A N 1
ATOM 732 C CA . LEU A 1 96 ? 7.788 0.240 8.109 1.00 97.62 96 LEU A CA 1
ATOM 733 C C . LEU A 1 96 ? 9.190 0.860 8.184 1.00 97.62 96 LEU A C 1
ATOM 735 O O . LEU A 1 96 ? 10.034 0.566 7.341 1.00 97.62 96 LEU A O 1
ATOM 739 N N . HIS A 1 97 ? 9.460 1.711 9.178 1.00 96.81 97 HIS A N 1
ATOM 740 C CA . HIS A 1 97 ? 10.772 2.345 9.337 1.00 96.81 97 HIS A CA 1
ATOM 741 C C . HIS A 1 97 ? 11.858 1.396 9.861 1.00 96.81 97 HIS A C 1
ATOM 743 O O . HIS A 1 97 ? 13.039 1.705 9.709 1.00 96.81 97 HIS A O 1
ATOM 749 N N . ASN A 1 98 ? 11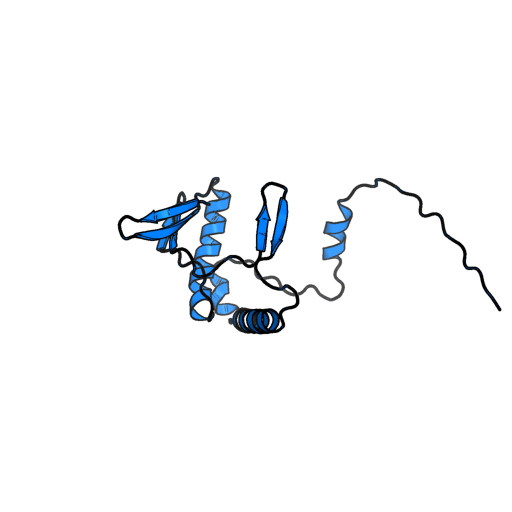.483 0.264 10.461 1.00 97.12 98 ASN A N 1
ATOM 750 C CA . ASN A 1 98 ? 12.427 -0.750 10.930 1.00 97.12 98 ASN A CA 1
ATOM 751 C C . ASN A 1 98 ? 12.772 -1.805 9.868 1.00 97.12 98 ASN A C 1
ATOM 753 O O . ASN A 1 98 ? 13.637 -2.645 10.120 1.00 97.12 98 ASN A O 1
ATOM 757 N N . VAL A 1 99 ? 12.133 -1.781 8.693 1.00 97.25 99 VAL A N 1
ATOM 758 C CA . VAL A 1 99 ? 12.539 -2.632 7.568 1.00 97.25 99 VAL A CA 1
ATOM 759 C C . VAL A 1 99 ? 13.963 -2.260 7.162 1.00 97.25 99 VAL A C 1
ATOM 761 O O . VAL A 1 99 ? 14.230 -1.108 6.820 1.00 97.25 99 VAL A O 1
ATOM 764 N N . ASP A 1 100 ? 14.879 -3.235 7.191 1.00 96.19 100 ASP A N 1
ATOM 765 C CA . ASP A 1 100 ? 16.253 -3.028 6.728 1.00 96.19 100 ASP A CA 1
ATOM 766 C C . ASP A 1 100 ? 16.213 -2.530 5.271 1.00 96.19 100 ASP A C 1
ATOM 768 O O . ASP A 1 100 ? 15.673 -3.231 4.408 1.00 96.19 100 ASP A O 1
ATOM 772 N N . PRO A 1 101 ? 16.780 -1.346 4.960 1.00 94.44 101 PRO A N 1
ATOM 773 C CA . PRO A 1 101 ? 16.809 -0.826 3.598 1.00 94.44 101 PRO A CA 1
ATOM 774 C C . PRO A 1 101 ? 17.352 -1.828 2.572 1.00 94.44 101 PRO A C 1
ATOM 776 O O . PRO A 1 101 ? 16.925 -1.804 1.418 1.00 94.44 101 PRO A O 1
ATOM 779 N N . ALA A 1 102 ? 18.244 -2.743 2.974 1.00 95.06 102 ALA A N 1
ATOM 780 C CA . ALA A 1 102 ? 18.750 -3.812 2.116 1.00 95.06 102 ALA A CA 1
ATOM 781 C C . ALA A 1 102 ? 17.645 -4.702 1.520 1.00 95.06 102 ALA A C 1
ATOM 783 O O . ALA A 1 102 ? 17.794 -5.149 0.386 1.00 95.06 102 ALA A O 1
ATOM 784 N N . VAL A 1 103 ? 16.520 -4.896 2.219 1.00 96.56 103 VAL A N 1
ATOM 785 C CA . VAL A 1 103 ? 15.368 -5.682 1.738 1.00 96.56 103 VAL A CA 1
ATOM 786 C C . VAL A 1 103 ? 14.752 -5.069 0.480 1.00 96.56 103 VAL A C 1
ATOM 788 O O . VAL A 1 103 ? 14.314 -5.782 -0.420 1.00 96.56 103 VAL A O 1
ATOM 791 N N . VAL A 1 104 ? 14.717 -3.738 0.406 1.00 95.69 104 VAL A N 1
ATOM 792 C CA . VAL A 1 104 ? 14.003 -3.007 -0.650 1.00 95.69 104 VAL A CA 1
ATOM 793 C C . VAL A 1 104 ? 14.931 -2.341 -1.665 1.00 95.69 104 VAL A C 1
ATOM 795 O O . VAL A 1 104 ? 14.454 -1.857 -2.690 1.00 95.69 104 VAL A O 1
ATOM 798 N N . ARG A 1 105 ? 16.249 -2.336 -1.438 1.00 94.81 105 ARG A N 1
ATOM 799 C CA . ARG A 1 105 ? 17.241 -1.687 -2.315 1.00 94.81 105 ARG A CA 1
ATOM 800 C C . ARG A 1 105 ? 17.160 -2.141 -3.771 1.00 94.81 105 ARG A C 1
ATOM 802 O O . ARG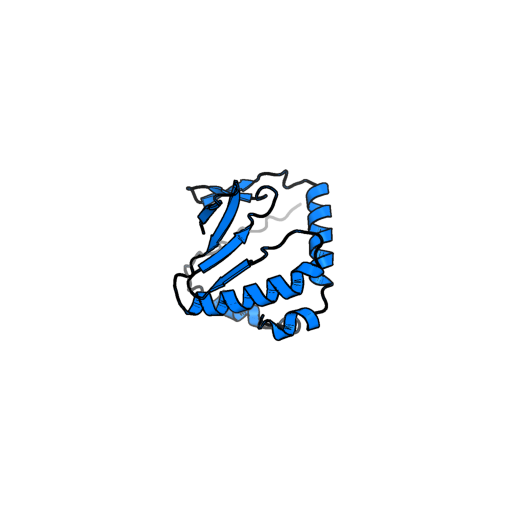 A 1 105 ? 17.099 -1.306 -4.672 1.00 94.81 105 ARG A O 1
ATOM 809 N N . ASP A 1 106 ? 17.049 -3.444 -4.001 1.00 94.94 106 ASP A N 1
ATOM 810 C CA . ASP A 1 106 ? 17.050 -4.012 -5.357 1.00 94.94 106 ASP A CA 1
ATOM 811 C C . ASP A 1 106 ? 15.687 -3.904 -6.065 1.00 94.94 106 ASP A C 1
ATOM 813 O O . ASP A 1 106 ? 15.526 -4.289 -7.225 1.00 94.94 106 ASP A O 1
ATOM 817 N N . THR A 1 107 ? 14.678 -3.326 -5.405 1.00 95.88 107 THR A N 1
ATOM 818 C CA . THR A 1 107 ? 13.348 -3.123 -6.002 1.00 95.88 107 THR A CA 1
ATOM 819 C C . THR A 1 107 ? 13.361 -2.010 -7.057 1.00 95.88 107 THR A C 1
ATOM 821 O O . THR A 1 107 ? 12.515 -2.002 -7.958 1.00 95.88 107 THR A O 1
ATOM 824 N N . GLY A 1 108 ? 14.350 -1.111 -7.006 1.00 94.62 108 GLY A N 1
ATOM 825 C CA . GLY A 1 108 ? 14.469 0.060 -7.877 1.00 94.62 108 GLY A CA 1
ATOM 826 C C . GLY A 1 108 ? 13.810 1.323 -7.317 1.00 94.62 108 GLY A C 1
ATOM 827 O O . GLY A 1 108 ? 13.659 2.301 -8.053 1.00 94.62 108 GLY A O 1
ATOM 828 N N . ILE A 1 109 ? 13.403 1.320 -6.041 1.00 94.25 109 ILE A N 1
ATOM 829 C CA . ILE A 1 109 ? 12.972 2.543 -5.358 1.00 94.25 109 ILE A CA 1
ATOM 830 C C . ILE A 1 109 ? 14.151 3.526 -5.207 1.00 94.25 109 ILE A C 1
ATOM 832 O O . ILE A 1 109 ? 15.293 3.098 -5.038 1.00 94.25 109 ILE A O 1
ATOM 836 N N . PRO A 1 110 ? 13.915 4.850 -5.248 1.00 91.12 110 PRO A N 1
ATOM 837 C CA . PRO A 1 110 ? 14.976 5.825 -5.022 1.00 91.12 110 PRO A CA 1
ATOM 838 C C . PRO A 1 110 ? 15.438 5.819 -3.559 1.00 91.12 110 PRO A C 1
ATOM 840 O O . PRO A 1 110 ? 14.647 6.105 -2.662 1.00 91.12 110 PRO A O 1
ATOM 843 N N . GLU A 1 111 ? 16.729 5.588 -3.319 1.00 89.94 111 GLU A N 1
ATOM 844 C CA . GLU A 1 111 ? 17.355 5.812 -2.011 1.00 89.94 111 GLU A CA 1
ATOM 845 C C . GLU A 1 111 ? 17.887 7.250 -1.947 1.00 89.94 111 GLU A C 1
ATOM 847 O O . GLU A 1 111 ? 18.669 7.692 -2.793 1.00 89.94 111 GLU A O 1
ATOM 852 N N . LEU A 1 112 ? 17.426 8.016 -0.957 1.00 88.69 112 LEU A N 1
ATOM 853 C CA . LEU A 1 112 ? 17.837 9.401 -0.749 1.00 88.69 112 LEU A CA 1
ATOM 854 C C . LEU A 1 112 ? 18.511 9.530 0.612 1.00 88.69 112 LEU A C 1
ATOM 856 O O . LEU A 1 112 ? 17.899 9.263 1.642 1.00 88.69 112 LEU A O 1
ATOM 860 N N . SER A 1 113 ? 19.753 10.009 0.624 1.00 83.56 113 SER A N 1
ATOM 861 C CA . SER A 1 113 ? 20.408 10.393 1.873 1.00 83.56 113 SER A CA 1
ATOM 862 C C . SER A 1 113 ? 19.839 11.718 2.391 1.00 83.56 113 SER A C 1
ATOM 864 O O . SER A 1 113 ? 19.514 12.604 1.583 1.00 83.56 113 SER A O 1
ATOM 866 N N . PRO A 1 114 ? 19.756 11.901 3.722 1.00 81.81 114 PRO A N 1
ATOM 867 C CA . PRO A 1 114 ? 19.401 13.185 4.301 1.00 81.81 114 PRO A CA 1
ATOM 868 C C . PRO A 1 114 ? 20.323 14.274 3.742 1.00 81.81 114 PRO A C 1
ATOM 870 O O . PRO A 1 114 ? 21.543 14.088 3.707 1.00 81.81 114 PRO A O 1
ATOM 873 N N . PRO A 1 115 ? 19.784 15.412 3.279 1.00 69.75 115 PRO A N 1
ATOM 874 C CA . PRO A 1 115 ? 20.642 16.525 2.925 1.00 69.75 115 PRO A CA 1
ATOM 875 C C . PRO A 1 115 ? 21.420 17.004 4.163 1.00 69.75 115 PRO A C 1
ATOM 877 O O . PRO A 1 115 ? 20.864 16.993 5.264 1.00 69.75 115 PRO A O 1
ATOM 880 N N . PRO A 1 116 ? 22.657 17.511 4.009 1.00 67.38 116 PRO A N 1
ATOM 881 C CA . PRO A 1 116 ? 23.333 18.183 5.111 1.00 67.38 116 PRO A CA 1
ATOM 882 C C . PRO A 1 116 ? 22.499 19.397 5.580 1.00 67.38 116 PRO A C 1
ATOM 884 O O . PRO A 1 116 ? 21.908 20.096 4.743 1.00 67.38 116 PRO A O 1
ATOM 887 N N . PRO A 1 117 ? 22.408 19.676 6.891 1.00 71.19 117 PRO A N 1
ATOM 888 C CA . PRO A 1 117 ? 21.686 20.843 7.393 1.00 71.19 117 PRO A CA 1
ATOM 889 C C . PRO A 1 117 ? 22.449 22.161 7.118 1.00 71.19 117 PRO A C 1
ATOM 891 O O . PRO A 1 117 ? 23.663 22.195 7.305 1.00 71.19 117 PRO A O 1
ATOM 894 N N . PRO A 1 118 ? 21.779 23.277 6.750 1.00 62.03 118 PRO A N 1
ATOM 895 C CA . PRO A 1 118 ? 20.547 23.392 5.973 1.00 62.03 118 PRO A CA 1
ATOM 896 C C . PRO A 1 118 ? 20.869 23.569 4.473 1.00 62.03 118 PRO A C 1
ATOM 898 O O . PRO A 1 118 ? 21.230 24.654 4.009 1.00 62.03 118 PRO A O 1
ATOM 901 N N . SER A 1 119 ? 20.726 22.499 3.684 1.00 57.50 119 SER A N 1
ATOM 902 C CA . SER A 1 119 ? 21.001 22.534 2.243 1.00 57.50 119 SER A CA 1
ATOM 903 C C . SER A 1 119 ? 19.981 23.360 1.440 1.00 57.50 119 SER A C 1
ATOM 905 O O . SER A 1 119 ? 18.771 23.354 1.673 1.00 57.50 119 SER A O 1
ATOM 907 N N . SER A 1 120 ? 20.485 24.022 0.403 1.00 54.00 120 SER A N 1
ATOM 908 C CA . SER A 1 120 ? 19.785 24.844 -0.594 1.00 54.00 120 SER A CA 1
ATOM 909 C C . SER A 1 120 ? 18.773 24.099 -1.486 1.00 54.00 120 SER A C 1
ATOM 911 O O . SER A 1 120 ? 18.210 24.705 -2.401 1.00 54.00 120 SER A O 1
ATOM 913 N N . ARG A 1 121 ? 18.507 22.805 -1.246 1.00 55.22 121 ARG A N 1
ATOM 914 C CA . ARG A 1 121 ? 17.622 21.986 -2.093 1.00 55.22 121 ARG A CA 1
ATOM 915 C C . ARG A 1 121 ? 16.165 22.449 -2.034 1.00 55.22 121 ARG A C 1
ATOM 917 O O . ARG A 1 121 ? 15.542 22.535 -3.084 1.00 55.22 121 ARG A O 1
ATOM 924 N N . TRP A 1 122 ? 15.677 22.843 -0.856 1.00 53.84 122 TRP A N 1
ATOM 925 C CA . TRP A 1 122 ? 14.335 23.417 -0.684 1.00 53.84 122 TRP A CA 1
ATOM 926 C C . TRP A 1 122 ? 14.181 24.790 -1.353 1.00 53.84 122 TRP A C 1
ATOM 928 O O . TRP A 1 122 ? 13.103 25.139 -1.820 1.00 53.84 122 TRP A O 1
ATOM 938 N N . ARG A 1 123 ? 15.274 25.562 -1.463 1.00 55.47 123 ARG A N 1
ATOM 939 C CA . ARG A 1 123 ? 15.254 26.893 -2.089 1.00 55.47 123 ARG A CA 1
ATOM 940 C C . ARG A 1 123 ? 14.936 26.811 -3.584 1.00 55.47 123 ARG A C 1
ATOM 942 O O . ARG A 1 123 ? 14.128 27.593 -4.063 1.00 55.47 123 ARG A O 1
ATOM 949 N N . ARG A 1 124 ? 15.499 25.834 -4.306 1.00 49.91 124 ARG A N 1
ATOM 950 C CA . ARG A 1 124 ? 15.294 25.699 -5.763 1.00 49.91 124 ARG A CA 1
ATOM 951 C C . ARG A 1 124 ? 13.859 25.348 -6.160 1.00 49.91 124 ARG A C 1
ATOM 953 O O . ARG A 1 124 ? 13.429 25.772 -7.224 1.00 49.91 124 ARG A O 1
ATOM 960 N N . THR A 1 125 ? 13.121 24.621 -5.325 1.00 58.50 125 THR A N 1
ATOM 961 C CA . THR A 1 125 ? 11.713 24.285 -5.588 1.00 58.50 125 THR A CA 1
ATOM 962 C C . THR A 1 125 ? 10.767 25.448 -5.282 1.00 58.50 125 THR A C 1
ATOM 964 O O . THR A 1 125 ? 9.794 25.631 -6.003 1.00 58.50 125 THR A O 1
ATOM 967 N N . CYS A 1 126 ? 11.067 26.280 -4.277 1.00 51.78 126 CYS A N 1
ATOM 968 C CA . CYS A 1 126 ? 10.229 27.437 -3.931 1.00 51.78 126 CYS A CA 1
ATOM 969 C C . CYS A 1 126 ? 10.447 28.659 -4.844 1.00 51.78 126 CYS A C 1
ATOM 971 O O . CYS A 1 126 ? 9.555 29.489 -4.978 1.00 51.78 126 CYS A O 1
ATOM 973 N N . SER A 1 127 ? 11.606 28.782 -5.499 1.00 51.66 127 SER A N 1
ATOM 974 C CA . SER A 1 127 ? 11.927 29.910 -6.395 1.00 51.66 127 SER A CA 1
ATOM 975 C C . SER A 1 127 ? 11.243 29.869 -7.771 1.00 51.66 127 SER A C 1
ATOM 977 O O . SER A 1 127 ? 11.447 30.780 -8.566 1.00 51.66 127 SER A O 1
ATOM 979 N N . GLY A 1 128 ? 10.449 28.835 -8.071 1.00 42.94 128 GLY A N 1
ATOM 980 C CA . GLY A 1 128 ? 9.723 28.703 -9.342 1.00 42.94 128 GLY A CA 1
ATOM 981 C C . GLY A 1 128 ? 8.394 29.469 -9.423 1.00 42.94 128 GLY A C 1
ATOM 982 O O . GLY A 1 128 ? 7.779 29.484 -10.485 1.00 42.94 128 GLY A O 1
ATOM 983 N N . GLY A 1 129 ? 7.936 30.097 -8.333 1.00 41.41 129 GLY A N 1
ATOM 984 C CA . GLY A 1 129 ? 6.748 30.954 -8.334 1.00 41.41 129 GLY A CA 1
ATOM 985 C C . GLY A 1 129 ? 7.104 32.398 -8.690 1.00 41.41 129 GLY A C 1
ATOM 986 O O . GLY A 1 129 ? 7.685 33.107 -7.872 1.00 41.41 129 GLY A O 1
ATOM 987 N N . GLY A 1 130 ? 6.775 32.829 -9.910 1.00 32.00 130 GLY A N 1
ATOM 988 C CA . GLY A 1 130 ? 6.913 34.221 -10.354 1.00 32.00 130 GLY A CA 1
ATOM 989 C C . GLY A 1 130 ? 6.069 35.211 -9.526 1.00 32.00 130 GLY A C 1
ATOM 990 O O . GLY A 1 130 ? 5.120 34.805 -8.852 1.00 32.00 130 GLY A O 1
ATOM 991 N N . PRO A 1 131 ? 6.403 36.515 -9.552 1.00 37.94 131 PRO A N 1
ATOM 992 C CA . PRO A 1 131 ? 5.885 37.483 -8.599 1.00 37.94 131 PRO A CA 1
ATOM 993 C C . PRO A 1 131 ? 4.503 37.987 -9.027 1.00 37.94 131 PRO A C 1
ATOM 995 O O . PRO A 1 131 ? 4.390 38.779 -9.958 1.00 37.94 131 PRO A O 1
ATOM 998 N N . HIS A 1 132 ? 3.455 37.608 -8.298 1.00 35.56 132 HIS A N 1
ATOM 999 C CA . HIS A 1 132 ? 2.287 38.474 -8.157 1.00 35.56 132 HIS A CA 1
ATOM 1000 C C . HIS A 1 132 ? 2.370 39.153 -6.797 1.00 35.56 132 HIS A C 1
ATOM 1002 O O . HIS A 1 132 ? 2.314 38.518 -5.746 1.00 35.56 132 HIS A O 1
ATOM 1008 N N . GLY A 1 133 ? 2.623 40.459 -6.856 1.00 36.78 133 GLY A N 1
ATOM 1009 C CA . GLY A 1 133 ? 2.849 41.299 -5.699 1.00 36.78 133 GLY A CA 1
ATOM 1010 C C . GLY A 1 133 ? 1.638 41.390 -4.782 1.00 36.78 133 GLY A C 1
ATOM 1011 O O . GLY A 1 133 ? 0.490 41.318 -5.214 1.00 36.78 133 GLY A O 1
ATOM 1012 N N . SER A 1 134 ? 1.917 41.631 -3.509 1.00 33.19 134 SER A N 1
ATOM 1013 C CA . SER A 1 134 ? 1.066 42.456 -2.663 1.00 33.19 134 SER A CA 1
ATOM 1014 C C . SER A 1 134 ? 1.911 43.062 -1.554 1.00 33.19 134 SER A C 1
ATOM 1016 O O . SER A 1 134 ? 2.629 42.392 -0.816 1.00 33.19 134 SER A O 1
ATOM 1018 N N . THR A 1 135 ? 1.855 44.382 -1.539 1.00 32.41 135 THR A N 1
ATOM 1019 C CA . THR A 1 135 ? 2.504 45.335 -0.657 1.00 32.41 135 THR A CA 1
ATOM 1020 C C . THR A 1 135 ? 2.129 45.045 0.796 1.00 32.41 135 THR A C 1
ATOM 1022 O O . THR A 1 135 ? 0.952 45.045 1.149 1.00 32.41 135 THR A O 1
ATOM 1025 N N . MET A 1 136 ? 3.120 44.810 1.655 1.00 29.89 136 MET A N 1
ATOM 1026 C CA . MET A 1 136 ? 2.913 44.660 3.094 1.00 29.89 136 MET A CA 1
ATOM 1027 C C . MET A 1 136 ? 2.987 46.044 3.749 1.00 29.89 136 MET A C 1
ATOM 1029 O O . MET A 1 136 ? 4.068 46.562 4.022 1.00 29.89 136 MET A O 1
ATOM 1033 N N . THR A 1 137 ? 1.828 46.666 3.971 1.00 30.52 137 THR A N 1
ATOM 1034 C CA . THR A 1 137 ? 1.706 47.866 4.808 1.00 30.52 137 THR A CA 1
ATOM 1035 C C . THR A 1 137 ? 1.977 47.484 6.262 1.00 30.52 137 THR A C 1
ATOM 1037 O O . THR A 1 137 ? 1.255 46.683 6.853 1.00 30.52 137 THR A O 1
ATOM 1040 N N . ALA A 1 138 ? 3.035 48.054 6.837 1.00 36.53 138 ALA A N 1
ATOM 1041 C CA . ALA A 1 138 ? 3.399 47.884 8.236 1.00 36.53 138 ALA A CA 1
ATOM 1042 C C . ALA A 1 138 ? 2.343 48.526 9.157 1.00 36.53 138 ALA A C 1
ATOM 1044 O O . ALA A 1 138 ? 2.109 49.732 9.096 1.00 36.53 138 ALA A O 1
ATOM 1045 N N . ILE A 1 139 ? 1.726 47.730 10.034 1.00 37.41 139 ILE A N 1
ATOM 1046 C CA . ILE A 1 139 ? 0.889 48.231 11.132 1.00 37.41 139 ILE A CA 1
ATOM 1047 C C . ILE A 1 139 ? 1.796 48.476 12.342 1.00 37.41 139 ILE A C 1
ATOM 1049 O O . ILE A 1 139 ? 2.488 47.579 12.822 1.00 37.41 139 ILE A O 1
ATOM 1053 N N . GLY A 1 140 ? 1.827 49.737 12.775 1.00 32.75 140 GLY A N 1
ATOM 1054 C CA . GLY A 1 140 ? 2.730 50.268 13.791 1.00 32.75 140 GLY A CA 1
ATOM 1055 C C . GLY A 1 140 ? 2.516 49.708 15.198 1.00 32.75 140 GLY A C 1
ATOM 1056 O O . GLY A 1 140 ? 1.395 49.449 15.636 1.00 32.75 140 GLY A O 1
ATOM 1057 N N . ARG A 1 141 ? 3.629 49.595 15.932 1.00 34.88 141 ARG A N 1
ATOM 1058 C CA . ARG A 1 141 ? 3.644 49.405 17.386 1.00 34.88 141 ARG A CA 1
ATOM 1059 C C . ARG A 1 141 ? 3.046 50.641 18.059 1.00 34.88 141 ARG A C 1
ATOM 1061 O O . ARG A 1 141 ? 3.576 51.738 17.902 1.00 34.88 141 ARG A O 1
ATOM 1068 N N . ARG A 1 142 ? 1.991 50.455 18.852 1.00 34.34 142 ARG A N 1
ATOM 1069 C CA . ARG A 1 142 ? 1.643 51.374 19.940 1.00 34.34 142 ARG A CA 1
ATOM 1070 C C . ARG A 1 142 ? 2.282 50.841 21.217 1.00 34.34 142 ARG A C 1
ATOM 1072 O O . ARG A 1 142 ? 2.025 49.706 21.606 1.00 34.34 142 ARG A O 1
ATOM 1079 N N . SER A 1 143 ? 3.145 51.656 21.807 1.00 38.88 143 SER A N 1
ATOM 1080 C CA . SER A 1 143 ? 3.689 51.454 23.146 1.00 38.88 143 SER A CA 1
ATOM 1081 C C . SER A 1 143 ? 2.734 52.019 24.203 1.00 38.88 143 SER A C 1
ATOM 1083 O O . SER A 1 143 ? 2.021 52.981 23.913 1.00 38.88 143 SER A O 1
ATOM 1085 N N . GLN A 1 144 ? 2.888 51.480 25.421 1.00 34.47 144 GLN A N 1
ATOM 1086 C CA . GLN A 1 144 ? 2.637 52.074 26.747 1.00 34.47 144 GLN A CA 1
ATOM 1087 C C . GLN A 1 144 ? 1.277 51.869 27.432 1.00 34.47 144 GLN A C 1
ATOM 1089 O O . GLN A 1 144 ? 0.28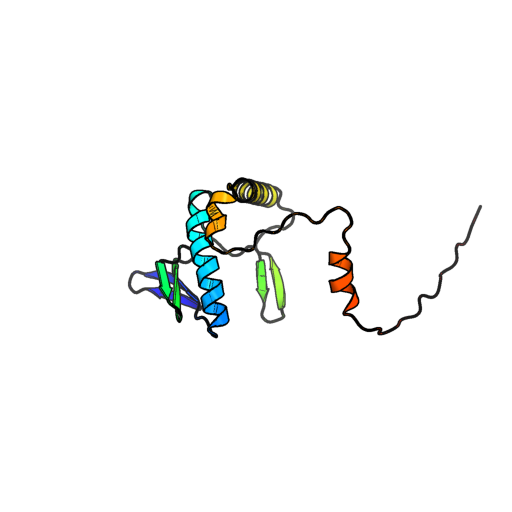8 51.588 26.750 1.00 34.47 144 GLN A O 1
ATOM 1094 N N . PRO A 1 145 ? 1.222 52.004 28.780 1.00 56.78 145 PRO A N 1
ATOM 1095 C CA . PRO A 1 145 ? 2.231 52.542 29.723 1.00 56.78 145 PRO A CA 1
ATOM 1096 C C . PRO A 1 145 ? 3.188 51.525 30.356 1.00 56.78 145 PRO A C 1
ATOM 1098 O O . PRO A 1 145 ? 2.754 50.395 30.664 1.00 56.78 145 PRO A O 1
#

Secondary structure (DSSP, 8-state):
-EEEE-TTS-EEEEE--SSHHHHHHHHHHHHHHHHHGGG-SS-----SEE-SS-EEEEPPSS--SEEE-TTS-EEESS-TT-HHHHHHHHHHHHHHHHS-HHHHHTTTPPP-PPPPTT-THHHHHHTTS-------PPPPPPP--

Organism: NCBI:txid1255616

Radius of gyration: 22.65 Å; chains: 1; bounding box: 41×70×50 Å

Foldseek 3Di:
DDWDADPVRFIKDKDFDPDQVSLVVVQLVQLQCVLLQVQFPADDFDFPDRDSGITMGTDGDDDDQWDQDPVRDIDGPDDPPDPVVVVVVVVRVVSRVPPDVVSSVVSPDDDDDDDDPPDCPVVVVVVPDDDDDDDDDDDDDDDDD

pLDDT: mean 84.37, std 21.2, range [29.89, 98.44]